Protein AF-A0A1V2ACP4-F1 (afdb_monomer)

pLDDT: mean 77.75, std 17.7, range [43.25, 97.25]

Secondary structure (DSSP, 8-state):
--SSSGGGTTS--TTT-----TT--S---HHHHHHHHHHHHHHHHHHHHHHHTTTTEEEEEETTTEEEEEETTS-EEEESSSSSHHHHHHHHHTS---TT-HHHHHHHS-GGGS----TTSGGG--

Foldseek 3Di:
DDPPVCPQVVDQPPQLDDPDPPPPPDDDDPVNVLVVSLVVVVVVQVVVCLQVVLVQKHWDDDPSQWIWIAHPVGDIDIGRDPVCVQVVVCVVSVHHDDPVPPSSCVSPDPPVPPPDPPPPPPPPPD

Sequence (126 aa):
MCVLCNGSVLQVHWTDRKTKNLSQSTMQKAGETQRSRMRERHIRIRQSNKILSVYGLKLSDWTGSKYILTDKKGRTEIVQDLGVLWTIVEKLLGTPIDPLDPKLMNELLPESTRIGEEDKWEKNEK

Solvent-accessible surface area (backbone atoms only — not comparable to full-atom values): 8207 Å² total; per-residue (Å²): 141,76,84,79,81,50,81,63,73,80,60,71,49,76,89,72,55,77,84,70,72,87,79,77,82,64,93,70,53,74,66,58,55,52,53,52,51,53,53,49,52,51,51,53,38,57,57,52,33,67,59,33,47,79,76,49,32,44,60,43,83,36,94,88,70,33,31,35,37,34,40,83,88,70,54,73,47,82,32,73,48,77,85,57,37,62,64,54,49,27,63,74,69,73,47,85,78,66,95,79,35,65,72,59,48,63,74,70,53,58,80,92,70,60,90,78,74,84,86,68,73,83,79,78,82,124

Nearest PDB structures (foldseek):
  1whz-assembly1_A  TM=4.795E-01  e=7.370E-01  Thermus thermophilus
  3mkq-assembly1_E  TM=4.032E-01  e=1.680E+00  Saccharomyces cerevisiae YJM789
  2we8-assembly2_B-3  TM=2.748E-01  e=1.078E+00  Mycolicibacterium smegmatis MC2 155
  3d9w-assembly1_A  TM=3.362E-01  e=2.790E+00  Nocardia farcinica
  5x0r-assembly1_A  TM=3.493E-01  e=5.970E+00  Homo sapiens

Radius of gyration: 20.52 Å; Cα contacts (8 Å, |Δi|>4): 82; chains: 1; bounding box: 34×66×43 Å

Structure (mmCIF, N/CA/C/O backbone):
data_AF-A0A1V2ACP4-F1
#
_entry.id   AF-A0A1V2ACP4-F1
#
loop_
_atom_site.group_PDB
_atom_site.id
_atom_site.type_symbol
_atom_site.label_atom_id
_atom_site.label_alt_id
_atom_site.label_comp_id
_atom_site.label_asym_id
_atom_site.label_entity_id
_atom_site.label_seq_id
_atom_site.pdbx_PDB_ins_code
_atom_site.Cartn_x
_atom_site.Cartn_y
_atom_site.Cartn_z
_atom_site.occupancy
_atom_site.B_iso_or_equiv
_atom_site.auth_seq_id
_atom_site.auth_comp_id
_atom_site.auth_asym_id
_atom_site.auth_atom_id
_atom_site.pdbx_PDB_model_num
ATOM 1 N N . MET A 1 1 ? 17.733 -19.096 -15.111 1.00 43.25 1 MET A N 1
ATOM 2 C CA . MET A 1 1 ? 17.117 -18.174 -16.093 1.00 43.25 1 MET A CA 1
ATOM 3 C C . MET A 1 1 ? 16.105 -18.978 -16.891 1.00 43.25 1 MET A C 1
ATOM 5 O O . MET A 1 1 ? 16.512 -19.923 -17.547 1.00 43.25 1 MET A O 1
ATOM 9 N N . CYS A 1 2 ? 14.813 -18.661 -16.798 1.00 54.59 2 CYS A N 1
ATOM 10 C CA . CYS A 1 2 ? 13.771 -19.301 -17.606 1.00 54.59 2 CYS A CA 1
ATOM 11 C C . CYS A 1 2 ? 12.894 -18.216 -18.238 1.00 54.59 2 CYS A C 1
ATOM 13 O O . CYS A 1 2 ? 12.406 -17.328 -17.546 1.00 54.59 2 CYS A O 1
ATOM 15 N N . VAL A 1 3 ? 12.714 -18.313 -19.555 1.00 54.31 3 VAL A N 1
ATOM 16 C CA . VAL A 1 3 ? 11.976 -17.375 -20.422 1.00 54.31 3 VAL A CA 1
ATOM 17 C C . VAL A 1 3 ? 10.460 -17.667 -20.444 1.00 54.31 3 VAL A C 1
ATOM 19 O O . VAL A 1 3 ? 9.692 -16.926 -21.045 1.00 54.31 3 VAL A O 1
ATOM 22 N N . LEU A 1 4 ? 9.989 -18.700 -19.733 1.00 46.72 4 LEU A N 1
ATOM 23 C CA . LEU A 1 4 ? 8.607 -19.198 -19.837 1.00 46.72 4 LEU A CA 1
ATOM 24 C C . LEU A 1 4 ? 7.658 -18.819 -18.686 1.00 46.72 4 LEU A C 1
ATOM 26 O O . LEU A 1 4 ? 6.458 -19.023 -18.818 1.00 46.72 4 LEU A O 1
ATOM 30 N N . CYS A 1 5 ? 8.117 -18.153 -17.619 1.00 57.22 5 CYS A N 1
ATOM 31 C CA . CYS A 1 5 ? 7.198 -17.525 -16.645 1.00 57.22 5 CYS A CA 1
ATOM 32 C C . CYS A 1 5 ? 6.628 -16.172 -17.140 1.00 57.22 5 CYS A C 1
ATOM 34 O O . CYS A 1 5 ? 5.996 -15.440 -16.383 1.00 57.22 5 CYS A O 1
ATOM 36 N N . ASN A 1 6 ? 6.866 -15.817 -18.410 1.00 44.03 6 ASN A N 1
ATOM 37 C CA . ASN A 1 6 ? 6.696 -14.477 -18.980 1.00 44.03 6 ASN A CA 1
ATOM 38 C C . ASN A 1 6 ? 5.260 -14.136 -19.441 1.00 44.03 6 ASN A C 1
ATOM 40 O O . ASN A 1 6 ? 5.045 -13.071 -20.015 1.00 44.03 6 ASN A O 1
ATOM 44 N N . GLY A 1 7 ? 4.268 -14.997 -19.183 1.00 50.28 7 GLY A N 1
ATOM 45 C CA . GLY A 1 7 ? 2.876 -14.761 -19.598 1.00 50.28 7 GLY A CA 1
ATOM 46 C C . GLY A 1 7 ? 2.249 -13.492 -19.000 1.00 50.28 7 GLY A C 1
ATOM 47 O O . GLY A 1 7 ? 1.428 -12.850 -19.646 1.00 50.28 7 GLY A O 1
ATOM 48 N N . SER A 1 8 ? 2.685 -13.069 -17.808 1.00 52.25 8 SER A N 1
ATOM 49 C CA . SER A 1 8 ? 2.172 -11.858 -17.141 1.00 52.25 8 SER A CA 1
ATOM 50 C C . SER A 1 8 ? 2.976 -10.586 -17.441 1.00 52.25 8 SER A C 1
ATOM 52 O O . SER A 1 8 ? 2.513 -9.489 -17.153 1.00 52.25 8 SER A O 1
ATOM 54 N N . VAL A 1 9 ? 4.181 -10.690 -18.015 1.00 51.59 9 VAL A N 1
ATOM 55 C CA . VAL A 1 9 ? 5.076 -9.526 -18.204 1.00 51.59 9 VAL A CA 1
ATOM 56 C C . VAL A 1 9 ? 4.637 -8.646 -19.381 1.00 51.59 9 VAL A C 1
ATOM 58 O O . VAL A 1 9 ? 4.951 -7.455 -19.421 1.00 51.59 9 VAL A O 1
ATOM 61 N N . LEU A 1 10 ? 3.886 -9.206 -20.333 1.00 53.28 10 LEU A N 1
ATOM 62 C CA . LEU A 1 10 ? 3.426 -8.486 -21.525 1.00 53.28 10 LEU A CA 1
ATOM 63 C C . LEU A 1 10 ? 2.132 -7.685 -21.302 1.00 53.28 10 LEU A C 1
ATOM 65 O O . LEU A 1 10 ? 1.819 -6.804 -22.099 1.00 53.28 10 LEU A O 1
ATOM 69 N N . GLN A 1 11 ? 1.406 -7.934 -20.210 1.00 61.94 11 GLN A N 1
ATOM 70 C CA . GLN A 1 11 ? 0.182 -7.216 -19.851 1.00 61.94 11 GLN A CA 1
ATOM 71 C C . GLN A 1 11 ? 0.474 -6.292 -18.662 1.00 61.94 11 GLN A C 1
ATOM 73 O O . GLN A 1 11 ? 0.284 -6.647 -17.503 1.00 61.94 11 GLN A O 1
ATOM 78 N N . VAL A 1 12 ? 0.985 -5.091 -18.947 1.00 69.38 12 VAL A N 1
ATOM 79 C CA . VAL A 1 12 ? 1.186 -4.067 -17.910 1.00 69.38 12 VAL A CA 1
ATOM 80 C C . VAL A 1 12 ? -0.184 -3.584 -17.435 1.00 69.38 12 VAL A C 1
ATOM 82 O O . VAL A 1 12 ? -0.885 -2.900 -18.186 1.00 69.38 12 VAL A O 1
ATOM 85 N N . HIS A 1 13 ? -0.543 -3.925 -16.195 1.00 79.00 13 HIS A N 1
ATOM 86 C CA . HIS A 1 13 ? -1.780 -3.476 -15.558 1.00 79.00 13 HIS A CA 1
ATOM 87 C C . HIS A 1 13 ? -1.848 -1.941 -15.521 1.00 79.00 13 HIS A C 1
ATOM 89 O O . HIS A 1 13 ? -0.818 -1.267 -15.418 1.00 79.00 13 HIS A O 1
ATOM 95 N N . TRP A 1 14 ? -3.049 -1.363 -15.591 1.00 80.56 14 TRP A N 1
ATOM 96 C CA . TRP A 1 14 ? -3.223 0.093 -15.668 1.00 80.56 14 TRP A CA 1
ATOM 97 C C . TRP A 1 14 ? -2.587 0.829 -14.477 1.00 80.56 14 TRP A C 1
ATOM 99 O O . TRP A 1 14 ? -2.021 1.901 -14.662 1.00 80.56 14 TRP A O 1
ATOM 109 N N . THR A 1 15 ? -2.562 0.215 -13.288 1.00 81.81 15 THR A N 1
ATOM 110 C CA . THR A 1 15 ? -1.904 0.778 -12.093 1.00 81.81 15 THR A CA 1
ATOM 111 C C . THR A 1 15 ? -0.371 0.751 -12.157 1.00 81.81 15 THR A C 1
ATOM 113 O O . THR A 1 15 ? 0.291 1.474 -11.412 1.00 81.81 15 THR A O 1
ATOM 116 N N . ASP A 1 16 ? 0.215 -0.067 -13.039 1.00 78.00 16 ASP A N 1
ATOM 117 C CA . ASP A 1 16 ? 1.665 -0.127 -13.282 1.00 78.00 16 ASP A CA 1
ATOM 118 C C . ASP A 1 16 ? 2.080 0.742 -14.492 1.00 78.00 16 ASP A C 1
ATOM 120 O O . ASP A 1 16 ? 3.247 1.109 -14.654 1.00 78.00 16 ASP A O 1
ATOM 124 N N . ARG A 1 17 ? 1.124 1.155 -15.333 1.00 74.12 17 ARG A N 1
ATOM 125 C CA . ARG A 1 17 ? 1.404 1.958 -16.525 1.00 74.12 17 ARG A CA 1
ATOM 126 C C . ARG A 1 17 ? 1.885 3.362 -16.140 1.00 74.12 17 ARG A C 1
ATOM 128 O O . ARG A 1 17 ? 1.201 4.105 -15.446 1.00 74.12 17 ARG A O 1
ATOM 135 N N . LYS A 1 18 ? 3.059 3.760 -16.644 1.00 70.38 18 LYS A N 1
ATOM 136 C CA . LYS A 1 18 ? 3.475 5.169 -16.623 1.00 70.38 18 LYS A CA 1
ATOM 137 C C . LYS A 1 18 ? 2.718 5.955 -17.688 1.00 70.38 18 LYS A C 1
ATOM 139 O O . LYS A 1 18 ? 2.723 5.559 -18.855 1.00 70.38 18 LYS A O 1
ATOM 144 N N . THR A 1 19 ? 2.209 7.128 -17.329 1.00 59.75 19 THR A N 1
ATOM 145 C CA . THR A 1 19 ? 1.961 8.204 -18.290 1.00 59.75 19 THR A CA 1
ATOM 146 C C . THR A 1 19 ? 3.318 8.817 -18.643 1.00 59.75 19 THR A C 1
ATOM 148 O O . THR A 1 19 ? 3.895 9.601 -17.894 1.00 59.75 19 THR A O 1
ATOM 151 N N . LYS A 1 20 ? 3.927 8.397 -19.755 1.00 59.75 20 LYS A N 1
ATOM 152 C CA . LYS A 1 20 ? 5.074 9.148 -20.276 1.00 59.75 20 LYS A CA 1
ATOM 153 C C . LYS A 1 20 ? 4.531 10.443 -20.873 1.00 59.75 20 LYS A C 1
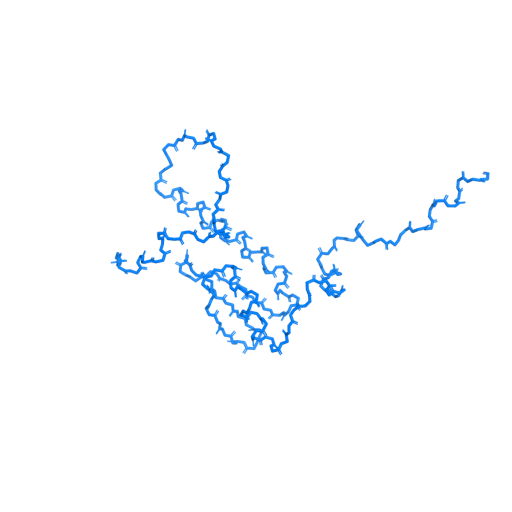ATOM 155 O O . LYS A 1 20 ? 3.721 10.381 -21.793 1.00 59.75 20 LYS A O 1
ATOM 160 N N . ASN A 1 21 ? 5.018 11.592 -20.411 1.00 49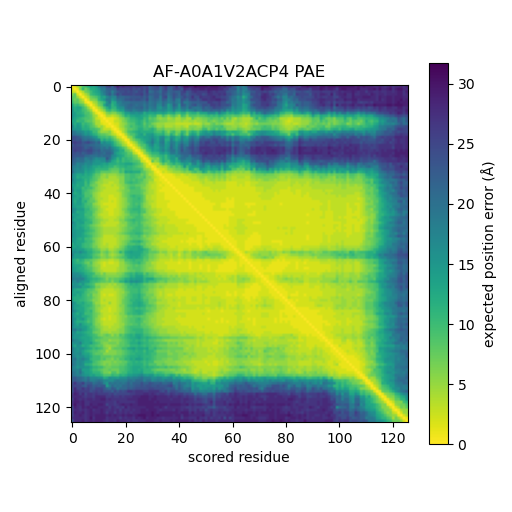.16 21 ASN A N 1
ATOM 161 C CA . ASN A 1 21 ? 5.030 12.780 -21.260 1.00 49.16 21 ASN A CA 1
ATOM 162 C C . ASN A 1 21 ? 5.758 12.384 -22.557 1.00 49.16 21 ASN A C 1
ATOM 164 O O . ASN A 1 21 ? 6.878 11.870 -22.502 1.00 49.16 21 ASN A O 1
ATOM 168 N N . LEU A 1 22 ? 5.088 12.536 -23.702 1.00 52.25 22 LEU A N 1
ATOM 169 C CA . LEU A 1 22 ? 5.486 12.009 -25.018 1.00 52.25 22 LEU A CA 1
ATOM 170 C C . LEU A 1 22 ? 6.859 12.497 -25.532 1.00 52.25 22 LEU A C 1
ATOM 172 O O . LEU A 1 22 ? 7.298 12.061 -26.591 1.00 52.25 22 LEU A O 1
ATOM 176 N N . SER A 1 23 ? 7.554 13.381 -24.814 1.00 50.81 23 SER A N 1
ATOM 177 C CA . SER A 1 23 ? 8.777 14.035 -25.285 1.00 50.81 23 SER A CA 1
ATOM 178 C C . SER A 1 23 ? 10.063 13.227 -25.101 1.00 50.81 23 SER A C 1
ATOM 180 O O . SER A 1 23 ? 11.079 13.583 -25.692 1.00 50.81 23 SER A O 1
ATOM 182 N N . GLN A 1 24 ? 10.071 12.127 -24.337 1.00 52.97 24 GLN A N 1
ATOM 183 C CA . GLN A 1 24 ? 11.308 11.371 -24.099 1.00 52.97 24 GLN A CA 1
ATOM 184 C C . GLN A 1 24 ? 11.489 10.219 -25.100 1.00 52.97 24 GLN A C 1
ATOM 186 O O . GLN A 1 24 ? 11.481 9.034 -24.754 1.00 52.97 24 GLN A O 1
ATOM 191 N N . SER A 1 25 ? 11.653 10.613 -26.364 1.00 54.78 25 SER A N 1
ATOM 192 C CA . SER A 1 25 ? 12.293 9.823 -27.414 1.00 54.78 25 SER A CA 1
ATOM 193 C C . SER A 1 25 ? 13.800 9.829 -27.175 1.00 54.78 25 SER A C 1
ATOM 195 O O . SER A 1 25 ? 14.509 10.754 -27.566 1.00 54.78 25 SER A O 1
ATOM 197 N N . THR A 1 26 ? 14.317 8.808 -26.503 1.00 48.50 26 THR A N 1
ATOM 198 C CA . THR A 1 26 ? 15.731 8.440 -26.625 1.00 48.50 26 THR A CA 1
ATOM 199 C C . THR A 1 26 ? 15.896 7.004 -26.168 1.00 48.50 26 THR A C 1
ATOM 201 O O . THR A 1 26 ? 15.273 6.582 -25.197 1.00 48.50 26 THR A O 1
ATOM 204 N N . MET A 1 27 ? 16.696 6.253 -26.920 1.00 52.75 27 MET A N 1
ATOM 205 C CA . MET A 1 27 ? 17.036 4.843 -26.739 1.00 52.75 27 MET A CA 1
ATOM 206 C C . MET A 1 27 ? 17.327 4.506 -25.265 1.00 52.75 27 MET A C 1
ATOM 208 O O . MET A 1 27 ? 18.461 4.611 -24.805 1.00 52.75 27 MET A O 1
ATOM 212 N N . GLN A 1 28 ? 16.307 4.104 -24.502 1.00 55.31 28 GLN A N 1
ATOM 213 C CA . GLN A 1 28 ? 16.506 3.668 -23.123 1.00 55.31 28 GLN A CA 1
ATOM 214 C C . GLN A 1 28 ? 17.173 2.295 -23.168 1.00 55.31 28 GLN A C 1
ATOM 216 O O . GLN A 1 28 ? 16.587 1.336 -23.677 1.00 55.31 28 GLN A O 1
ATOM 221 N N . LYS A 1 29 ? 18.393 2.180 -22.629 1.00 56.09 29 LYS A N 1
ATOM 222 C CA . LYS A 1 29 ? 19.054 0.878 -22.457 1.00 56.09 29 LYS A CA 1
ATOM 223 C C . LYS A 1 29 ? 18.100 -0.050 -21.699 1.00 56.09 29 LYS A C 1
ATOM 225 O O . LYS A 1 29 ? 17.482 0.366 -20.715 1.00 56.09 29 LYS A O 1
ATOM 230 N N . ALA A 1 30 ? 17.985 -1.309 -22.124 1.00 59.84 30 ALA A N 1
ATOM 231 C CA . ALA A 1 30 ? 17.043 -2.268 -21.533 1.00 59.84 30 ALA A CA 1
ATOM 232 C C . ALA A 1 30 ? 17.136 -2.325 -19.988 1.00 59.84 30 ALA A C 1
ATOM 234 O O . ALA A 1 30 ? 16.115 -2.360 -19.298 1.00 59.84 30 ALA A O 1
ATOM 235 N N . GLY A 1 31 ? 18.352 -2.207 -19.434 1.00 61.69 31 GLY A N 1
ATOM 236 C CA . GLY A 1 31 ? 18.596 -2.171 -17.986 1.00 61.69 31 GLY A CA 1
ATOM 237 C C . GLY A 1 31 ? 18.093 -0.914 -17.257 1.00 61.69 31 GLY A C 1
ATOM 238 O O . GLY A 1 31 ? 17.606 -1.017 -16.130 1.00 61.69 31 GLY A O 1
ATOM 239 N N . GLU A 1 32 ? 18.139 0.269 -17.877 1.00 68.06 32 GLU A N 1
ATOM 240 C CA . GLU A 1 32 ? 17.611 1.507 -17.275 1.00 68.06 32 GLU A CA 1
ATOM 241 C C . GLU A 1 32 ? 16.087 1.471 -17.174 1.00 68.06 32 GLU A C 1
ATOM 243 O O . GLU A 1 32 ? 15.509 1.888 -16.166 1.00 68.06 32 GLU A O 1
ATOM 248 N N . THR A 1 33 ? 15.439 0.889 -18.184 1.00 72.06 33 THR A N 1
ATOM 249 C CA . THR A 1 33 ? 13.990 0.677 -18.187 1.00 72.06 33 THR A CA 1
ATOM 250 C C . THR A 1 33 ? 13.576 -0.252 -17.043 1.00 72.06 33 THR A C 1
ATOM 252 O O . THR A 1 33 ? 12.626 0.055 -16.321 1.00 72.06 33 THR A O 1
ATOM 255 N N . GLN A 1 34 ? 14.320 -1.339 -16.808 1.00 75.19 34 GLN A N 1
ATOM 256 C CA . GLN A 1 34 ? 14.068 -2.258 -15.692 1.00 75.19 34 GLN A CA 1
ATOM 257 C C . GLN A 1 34 ? 14.265 -1.582 -14.326 1.00 75.19 34 GLN A C 1
ATOM 259 O O . GLN A 1 34 ? 13.396 -1.679 -13.458 1.00 75.19 34 GLN A O 1
ATOM 264 N N . ARG A 1 35 ? 15.375 -0.855 -14.129 1.00 80.00 35 ARG A N 1
ATOM 265 C CA . ARG A 1 35 ? 15.650 -0.141 -12.869 1.00 80.00 35 ARG A CA 1
ATOM 266 C C . ARG A 1 35 ? 14.584 0.921 -12.579 1.00 80.00 35 ARG A C 1
ATOM 268 O O . ARG A 1 35 ? 14.135 1.038 -11.441 1.00 80.00 35 ARG A O 1
ATOM 275 N N . SER A 1 36 ? 14.162 1.674 -13.597 1.00 82.06 36 SER A N 1
ATOM 276 C CA . SER A 1 36 ? 13.113 2.690 -13.462 1.00 82.06 36 SER A CA 1
ATOM 277 C C . SER A 1 36 ? 11.774 2.071 -13.047 1.00 82.06 36 SER A C 1
ATOM 279 O O . SER A 1 36 ? 11.143 2.570 -12.118 1.00 82.06 36 SER A O 1
ATOM 281 N N . ARG A 1 37 ? 11.384 0.945 -13.662 1.00 81.06 37 ARG A N 1
ATOM 282 C CA . ARG A 1 37 ? 10.168 0.199 -13.289 1.00 81.06 37 ARG A CA 1
ATOM 283 C C . ARG A 1 37 ? 10.214 -0.298 -11.843 1.00 81.06 37 ARG A C 1
ATOM 285 O O . ARG A 1 37 ? 9.250 -0.115 -11.107 1.00 81.06 37 ARG A O 1
ATOM 292 N N . MET A 1 38 ? 11.337 -0.876 -11.411 1.00 84.81 38 MET A N 1
ATOM 293 C CA . MET A 1 38 ? 11.479 -1.360 -10.033 1.00 84.81 38 MET A CA 1
ATOM 294 C C . MET A 1 38 ? 11.387 -0.216 -9.014 1.00 84.81 38 MET A C 1
ATOM 296 O O . MET A 1 38 ? 10.701 -0.331 -7.999 1.00 84.81 38 MET A O 1
ATOM 300 N N . ARG A 1 39 ? 12.023 0.928 -9.305 1.00 88.38 39 ARG A N 1
ATOM 301 C CA . ARG A 1 39 ? 11.945 2.119 -8.448 1.00 88.38 39 ARG A CA 1
ATOM 302 C C . ARG A 1 39 ? 10.504 2.589 -8.264 1.00 88.38 39 ARG A C 1
ATOM 304 O O . ARG A 1 39 ? 10.099 2.879 -7.144 1.00 88.38 39 ARG A O 1
ATOM 311 N N . GLU A 1 40 ? 9.730 2.659 -9.339 1.00 88.12 40 GLU A N 1
ATOM 312 C CA . GLU A 1 40 ? 8.324 3.060 -9.256 1.00 88.12 40 GLU A CA 1
ATOM 313 C C . GLU A 1 40 ? 7.469 2.061 -8.507 1.00 88.12 40 GLU A C 1
ATOM 315 O O . GLU A 1 40 ? 6.660 2.459 -7.671 1.00 88.12 40 GLU A O 1
ATOM 320 N N . ARG A 1 41 ? 7.687 0.767 -8.746 1.00 89.62 41 ARG A N 1
ATOM 321 C CA . ARG A 1 41 ? 7.025 -0.284 -7.983 1.00 89.62 41 ARG A CA 1
ATOM 322 C C . ARG A 1 41 ? 7.265 -0.094 -6.482 1.00 89.62 41 ARG A C 1
ATOM 324 O O . ARG A 1 41 ? 6.308 -0.109 -5.715 1.00 89.62 41 ARG A O 1
ATOM 331 N N . HIS A 1 42 ? 8.502 0.178 -6.066 1.00 91.75 42 HIS A N 1
ATOM 332 C CA . HIS A 1 42 ? 8.820 0.466 -4.663 1.00 91.75 42 HIS A CA 1
ATOM 333 C C . HIS A 1 42 ? 8.161 1.750 -4.139 1.00 91.75 42 HIS A C 1
ATOM 335 O O . HIS A 1 42 ? 7.721 1.779 -2.990 1.00 91.75 42 HIS A O 1
ATOM 341 N N . ILE A 1 43 ? 8.057 2.803 -4.957 1.00 92.62 43 ILE A N 1
ATOM 342 C CA . ILE A 1 43 ? 7.342 4.034 -4.583 1.00 92.62 43 ILE A CA 1
ATOM 343 C C . ILE A 1 43 ? 5.862 3.732 -4.323 1.00 92.62 43 ILE A C 1
ATOM 345 O O . ILE A 1 43 ? 5.339 4.131 -3.283 1.00 92.62 43 ILE A O 1
ATOM 349 N N . ARG A 1 44 ? 5.210 2.972 -5.209 1.00 92.12 44 ARG A N 1
ATOM 350 C CA . ARG A 1 44 ? 3.805 2.570 -5.046 1.00 92.12 44 ARG A CA 1
ATOM 351 C C .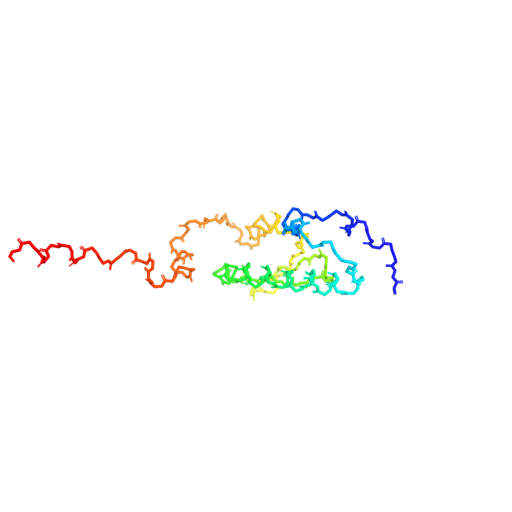 ARG A 1 44 ? 3.601 1.695 -3.812 1.00 92.12 44 ARG A C 1
ATOM 353 O O . ARG A 1 44 ? 2.653 1.922 -3.064 1.00 92.12 44 ARG A O 1
ATOM 360 N N . ILE A 1 45 ? 4.510 0.750 -3.551 1.00 95.38 45 ILE A N 1
ATOM 361 C CA . ILE A 1 45 ? 4.499 -0.055 -2.317 1.00 95.38 45 ILE A CA 1
ATOM 362 C C . ILE A 1 45 ? 4.584 0.859 -1.094 1.00 95.38 45 ILE A C 1
ATOM 364 O O . ILE A 1 45 ? 3.785 0.732 -0.172 1.00 95.38 45 ILE A O 1
ATOM 368 N N . ARG A 1 46 ? 5.519 1.817 -1.090 1.00 95.31 46 ARG A N 1
ATOM 369 C CA . ARG A 1 46 ? 5.686 2.755 0.025 1.00 95.31 46 ARG A CA 1
ATOM 370 C C . ARG A 1 46 ? 4.436 3.603 0.252 1.00 95.31 46 ARG A C 1
ATOM 372 O O . ARG A 1 46 ? 4.072 3.814 1.401 1.00 95.31 46 ARG A O 1
ATOM 379 N N . GLN A 1 47 ? 3.800 4.089 -0.811 1.00 93.06 47 GLN A N 1
ATOM 380 C CA . GLN A 1 47 ? 2.557 4.861 -0.723 1.00 93.06 47 GLN A CA 1
ATOM 381 C C . GLN A 1 47 ? 1.406 4.009 -0.186 1.00 93.06 47 GLN A C 1
ATOM 383 O O . GLN A 1 47 ? 0.759 4.411 0.774 1.00 93.06 47 GLN A O 1
ATOM 388 N N . SER A 1 48 ? 1.217 2.809 -0.736 1.00 94.50 48 SER A N 1
ATOM 389 C CA . SER A 1 48 ? 0.176 1.872 -0.294 1.00 94.50 48 SER A CA 1
ATOM 390 C C . SER A 1 48 ? 0.355 1.501 1.180 1.00 94.50 48 SER A C 1
ATOM 392 O O . SER A 1 48 ? -0.602 1.491 1.947 1.00 94.50 48 SER A O 1
ATOM 394 N N . ASN A 1 49 ? 1.600 1.291 1.615 1.00 95.88 49 ASN A N 1
ATOM 395 C CA . ASN A 1 49 ? 1.915 0.949 2.999 1.00 95.88 49 ASN A CA 1
ATOM 396 C C . ASN A 1 49 ? 1.613 2.053 4.014 1.00 95.88 49 ASN A C 1
ATOM 398 O O . ASN A 1 49 ? 1.451 1.715 5.179 1.00 95.88 49 ASN A O 1
ATOM 402 N N . LYS A 1 50 ? 1.501 3.327 3.609 1.00 92.75 50 LYS A N 1
ATOM 403 C CA . LYS A 1 50 ? 1.033 4.389 4.520 1.00 92.75 50 LYS A CA 1
ATOM 404 C C . LYS A 1 50 ? -0.413 4.163 4.960 1.00 92.75 50 LYS A C 1
ATOM 406 O O . LYS A 1 50 ? -0.769 4.478 6.084 1.00 92.75 50 LYS A O 1
ATOM 411 N N . ILE A 1 51 ? -1.231 3.621 4.060 1.00 93.31 51 ILE A N 1
ATOM 412 C CA . ILE A 1 51 ? -2.640 3.321 4.317 1.00 93.31 51 ILE A CA 1
ATOM 413 C C . ILE A 1 51 ? -2.744 1.960 5.011 1.00 93.31 51 ILE A C 1
ATOM 415 O O . ILE A 1 51 ? -3.350 1.835 6.070 1.00 93.31 51 ILE A O 1
ATOM 419 N N . LEU A 1 52 ? -2.082 0.936 4.461 1.00 94.12 52 LEU A N 1
ATOM 420 C CA . LEU A 1 52 ? -2.141 -0.431 4.989 1.00 94.12 52 LEU A CA 1
ATOM 421 C C . LEU A 1 52 ? -1.618 -0.549 6.427 1.00 94.12 52 LEU A C 1
ATOM 423 O O . LEU A 1 52 ? -2.104 -1.397 7.176 1.00 94.12 52 LEU A O 1
ATOM 427 N N . SER A 1 53 ? -0.684 0.313 6.848 1.00 93.00 53 SER A N 1
ATOM 428 C CA . SER A 1 53 ? -0.182 0.315 8.224 1.00 93.00 53 SER A CA 1
ATOM 429 C C . SER A 1 53 ? -1.267 0.604 9.260 1.00 93.00 53 SER A C 1
ATOM 431 O O . SER A 1 53 ? -1.203 0.031 10.350 1.00 93.00 53 SER A O 1
ATOM 433 N N . VAL A 1 54 ? -2.280 1.412 8.917 1.00 91.81 54 VAL A N 1
ATOM 434 C CA . VAL A 1 54 ? -3.433 1.711 9.790 1.00 91.81 54 VAL A CA 1
ATOM 435 C C . VAL A 1 54 ? -4.224 0.435 10.091 1.00 91.81 54 VAL A C 1
ATOM 437 O O . VAL A 1 54 ? -4.646 0.206 11.223 1.00 91.81 54 VAL A O 1
ATOM 440 N N . TYR A 1 55 ? -4.313 -0.459 9.105 1.00 92.12 55 TYR A N 1
ATOM 441 C CA . TYR A 1 55 ? -4.958 -1.769 9.218 1.00 92.12 55 TYR A CA 1
ATOM 442 C C . TYR A 1 55 ? -4.018 -2.876 9.721 1.00 92.12 55 TYR A C 1
ATOM 444 O O . TYR A 1 55 ? -4.416 -4.032 9.833 1.00 92.12 55 TYR A O 1
ATOM 452 N N . GLY A 1 56 ? -2.758 -2.555 10.032 1.00 93.19 56 GLY A N 1
ATOM 453 C CA . GLY A 1 56 ? -1.763 -3.540 10.460 1.00 93.19 56 GLY A CA 1
ATOM 454 C C . GLY A 1 56 ? -1.308 -4.496 9.356 1.00 93.19 56 GLY A C 1
ATOM 455 O O . GLY A 1 56 ? -0.816 -5.581 9.655 1.00 93.19 56 GLY A O 1
ATOM 456 N N . LEU A 1 57 ? -1.442 -4.091 8.097 1.00 96.06 57 LEU A N 1
ATOM 457 C CA . LEU A 1 57 ? -1.039 -4.865 6.933 1.00 96.06 57 LEU A CA 1
ATOM 458 C C . LEU A 1 57 ? 0.215 -4.267 6.295 1.00 96.06 57 LEU A C 1
ATOM 460 O O . LEU A 1 57 ? 0.500 -3.073 6.414 1.00 96.06 57 LEU A O 1
ATOM 464 N N . LYS A 1 58 ? 0.974 -5.105 5.593 1.00 96.69 58 LYS A N 1
ATOM 465 C CA . LYS A 1 58 ? 2.195 -4.699 4.897 1.00 96.69 58 LYS A CA 1
ATOM 466 C C . LYS A 1 58 ? 2.264 -5.327 3.517 1.00 96.69 58 LYS A C 1
ATOM 468 O O . LYS A 1 58 ? 2.224 -6.543 3.382 1.00 96.69 58 LYS A O 1
ATOM 473 N N . LEU A 1 59 ? 2.431 -4.489 2.505 1.00 97.25 59 LEU A N 1
ATOM 474 C CA . LEU A 1 59 ? 2.700 -4.882 1.131 1.00 97.25 59 LEU A CA 1
ATOM 475 C C . LEU A 1 59 ? 4.212 -4.908 0.873 1.00 97.25 59 LEU A C 1
ATOM 477 O O . LEU A 1 59 ? 4.941 -3.988 1.261 1.00 97.25 59 LEU A O 1
ATOM 481 N N . SER A 1 60 ? 4.686 -5.930 0.172 1.00 95.44 60 SER A N 1
ATOM 482 C CA . SER A 1 60 ? 6.066 -6.036 -0.315 1.00 95.44 60 SER A CA 1
ATOM 483 C C . SER A 1 60 ? 6.122 -6.564 -1.745 1.00 95.44 60 SER A C 1
ATOM 485 O O . SER A 1 60 ? 5.148 -7.117 -2.254 1.00 95.44 60 SER A O 1
ATOM 487 N N . ASP A 1 61 ? 7.259 -6.355 -2.407 1.00 92.94 61 ASP A N 1
ATOM 488 C CA . ASP A 1 61 ? 7.491 -6.879 -3.752 1.00 92.94 61 ASP A CA 1
ATOM 489 C C . ASP A 1 61 ? 7.615 -8.408 -3.736 1.00 92.94 61 ASP A C 1
ATOM 491 O O . ASP A 1 61 ? 8.244 -8.979 -2.843 1.00 92.94 61 ASP A O 1
ATOM 495 N N . TRP A 1 62 ? 7.043 -9.054 -4.753 1.00 91.00 62 TRP A N 1
ATOM 496 C CA . TRP A 1 62 ? 7.217 -10.473 -5.018 1.00 91.00 62 TRP A CA 1
ATOM 497 C C . TRP A 1 62 ? 7.750 -10.676 -6.436 1.00 91.00 62 TRP A C 1
ATOM 499 O O . TRP A 1 62 ? 7.016 -10.614 -7.431 1.00 91.00 62 TRP A O 1
ATOM 509 N N . THR A 1 63 ? 9.046 -10.980 -6.537 1.00 84.19 63 THR A N 1
ATOM 510 C CA . THR A 1 63 ? 9.741 -11.311 -7.797 1.00 84.19 63 THR A CA 1
ATOM 511 C C . THR A 1 63 ? 9.629 -10.232 -8.888 1.00 84.19 63 THR A C 1
ATOM 513 O O . THR A 1 63 ? 9.714 -10.540 -10.076 1.00 84.19 63 THR A O 1
ATOM 516 N N . GLY A 1 64 ? 9.409 -8.966 -8.516 1.00 81.44 64 GLY A N 1
ATOM 517 C CA . GLY A 1 64 ? 9.311 -7.836 -9.443 1.00 81.44 64 GLY A CA 1
ATOM 518 C C . GLY A 1 64 ? 8.081 -7.820 -10.357 1.00 81.44 64 GLY A C 1
ATOM 519 O O . GLY A 1 64 ? 8.016 -6.977 -11.253 1.00 81.44 64 GLY A O 1
ATOM 520 N N . SER A 1 65 ? 7.124 -8.731 -10.165 1.00 81.44 65 SER A N 1
ATOM 521 C CA . SER A 1 65 ? 5.937 -8.870 -11.025 1.00 81.44 65 SER A CA 1
ATOM 522 C C . SER A 1 65 ? 4.626 -8.856 -10.249 1.00 81.44 65 SER A C 1
ATOM 524 O O . SER A 1 65 ? 3.650 -8.287 -10.728 1.00 81.44 65 SER A O 1
ATOM 526 N N . LYS A 1 66 ? 4.619 -9.413 -9.037 1.00 89.56 66 LYS A N 1
ATOM 527 C CA . LYS A 1 66 ? 3.466 -9.462 -8.136 1.00 89.56 66 LYS A CA 1
ATOM 528 C C . LYS A 1 66 ? 3.807 -8.751 -6.833 1.00 89.56 66 LYS A C 1
ATOM 530 O O . LYS A 1 66 ? 4.945 -8.336 -6.612 1.00 89.56 66 LYS A O 1
ATOM 535 N N . TYR A 1 67 ? 2.825 -8.649 -5.956 1.00 93.50 67 TYR A N 1
ATOM 536 C CA . TYR A 1 67 ? 3.017 -8.203 -4.589 1.00 93.50 67 TYR A CA 1
ATOM 537 C C . TYR A 1 67 ? 2.659 -9.329 -3.624 1.00 93.50 67 TYR A C 1
ATOM 539 O O . TYR A 1 67 ? 1.932 -10.263 -3.963 1.00 93.50 67 TYR A O 1
ATOM 547 N N . ILE A 1 68 ? 3.171 -9.235 -2.406 1.00 96.12 68 ILE A N 1
ATOM 548 C CA . ILE A 1 68 ? 2.756 -10.079 -1.292 1.00 96.12 68 ILE A CA 1
ATOM 549 C C . ILE A 1 68 ? 2.261 -9.176 -0.168 1.00 96.12 68 ILE A C 1
ATOM 551 O O . ILE A 1 68 ? 2.925 -8.196 0.182 1.00 96.12 68 ILE A O 1
ATOM 555 N N . LEU A 1 69 ? 1.070 -9.477 0.337 1.00 97.25 69 LEU A N 1
ATOM 556 C CA . LEU A 1 69 ? 0.432 -8.782 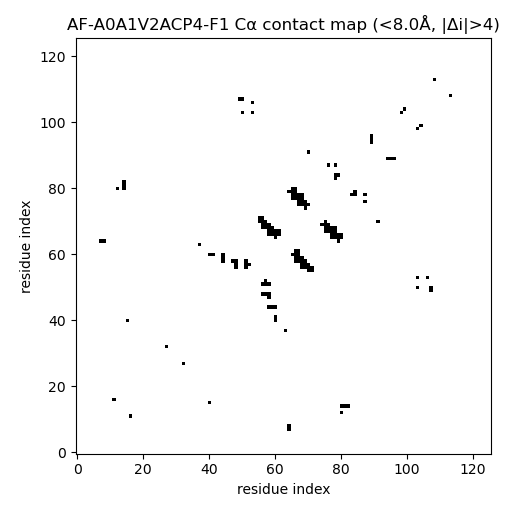1.444 1.00 97.25 69 LEU A CA 1
ATOM 557 C C . LEU A 1 69 ? 0.548 -9.650 2.693 1.00 97.25 69 LEU A C 1
ATOM 559 O O . LEU A 1 69 ? 0.197 -10.826 2.654 1.00 97.25 69 LEU A O 1
ATOM 563 N N . THR A 1 70 ? 1.018 -9.063 3.788 1.00 96.94 70 THR A N 1
ATOM 564 C CA . THR A 1 70 ? 1.260 -9.756 5.054 1.00 96.94 70 THR A CA 1
ATOM 565 C C . THR A 1 70 ? 0.533 -9.063 6.199 1.00 96.94 70 THR A C 1
ATOM 567 O O . THR A 1 70 ? 0.586 -7.839 6.326 1.00 96.94 70 THR A O 1
ATOM 570 N N . ASP A 1 71 ? -0.106 -9.853 7.056 1.00 95.50 71 ASP A N 1
ATOM 571 C CA . ASP A 1 71 ? -0.721 -9.428 8.317 1.00 95.50 71 ASP A CA 1
ATOM 572 C C . ASP A 1 71 ? 0.287 -9.503 9.479 1.00 95.50 71 ASP A C 1
ATOM 574 O O . ASP A 1 71 ? 1.218 -10.310 9.462 1.00 95.50 71 ASP A O 1
ATOM 578 N N . LYS A 1 72 ? 0.078 -8.714 10.538 1.00 91.69 72 LYS A N 1
ATOM 579 C CA . LYS A 1 72 ? 0.799 -8.809 11.821 1.00 91.69 72 LYS A CA 1
ATOM 580 C C . LYS A 1 72 ? 0.773 -10.219 12.416 1.00 91.69 72 LYS A C 1
ATOM 582 O O . LYS A 1 72 ? 1.697 -10.596 13.127 1.00 91.69 72 LYS A O 1
ATOM 587 N N . LYS A 1 73 ? -0.261 -11.007 12.102 1.00 90.88 73 LYS A N 1
ATOM 588 C CA . LYS A 1 73 ? -0.395 -12.418 12.507 1.00 90.88 73 LYS A CA 1
ATOM 589 C C . LYS A 1 73 ? 0.435 -13.397 11.660 1.00 90.88 73 LYS A C 1
ATOM 591 O O . LYS A 1 73 ? 0.360 -14.597 11.887 1.00 90.88 73 LYS A O 1
ATOM 596 N N . GLY A 1 74 ? 1.176 -12.916 10.659 1.00 91.12 74 GLY A N 1
ATOM 597 C CA . GLY A 1 74 ? 2.005 -13.740 9.773 1.00 91.12 74 GLY A CA 1
ATOM 598 C C . GLY A 1 74 ? 1.261 -14.386 8.600 1.00 91.12 74 GLY A C 1
ATOM 599 O O . GLY A 1 74 ? 1.879 -15.101 7.817 1.00 91.12 74 GLY A O 1
ATOM 600 N N . ARG A 1 75 ? -0.045 -14.128 8.439 1.00 93.75 75 ARG A N 1
ATOM 601 C CA . ARG A 1 75 ? -0.808 -14.570 7.259 1.00 93.75 75 ARG A CA 1
ATOM 602 C C . ARG A 1 75 ? -0.338 -13.800 6.030 1.00 93.75 75 ARG A C 1
ATOM 604 O O . ARG A 1 75 ? -0.190 -12.580 6.108 1.00 93.75 75 ARG A O 1
ATOM 611 N N . THR A 1 76 ? -0.134 -14.499 4.919 1.00 95.25 76 THR A N 1
ATOM 612 C CA . THR A 1 76 ? 0.327 -13.910 3.660 1.00 95.25 76 THR A CA 1
ATOM 613 C C . THR A 1 76 ? -0.595 -14.275 2.505 1.00 95.25 76 THR A C 1
ATOM 615 O O . THR A 1 76 ? -1.087 -15.397 2.425 1.00 95.25 76 THR A O 1
ATOM 618 N N . GLU A 1 77 ? -0.824 -13.323 1.606 1.00 95.50 77 GLU A N 1
ATOM 619 C CA . GLU A 1 77 ? -1.610 -13.506 0.383 1.00 95.50 77 GLU A CA 1
ATOM 620 C C . GLU A 1 77 ? -0.876 -12.869 -0.802 1.00 95.50 77 GLU A C 1
ATOM 622 O O . GLU A 1 77 ? -0.286 -11.788 -0.690 1.00 95.50 77 GLU A O 1
ATOM 627 N N . ILE A 1 78 ? -0.899 -13.542 -1.954 1.00 94.44 78 ILE A N 1
ATOM 628 C CA . ILE A 1 78 ? -0.292 -13.025 -3.186 1.00 94.44 78 ILE A CA 1
ATOM 629 C C . ILE A 1 78 ? -1.286 -12.084 -3.863 1.00 94.44 78 ILE A C 1
ATOM 631 O O . ILE A 1 78 ? -2.405 -12.465 -4.193 1.00 94.44 78 ILE A O 1
ATOM 635 N N . VAL A 1 79 ? -0.836 -10.866 -4.142 1.00 93.81 79 VAL A N 1
ATOM 636 C CA . VAL A 1 79 ? -1.605 -9.823 -4.818 1.00 93.81 79 VAL A CA 1
ATOM 637 C C . VAL A 1 79 ? -1.058 -9.675 -6.238 1.00 93.81 79 VAL A C 1
ATOM 639 O O . VAL A 1 79 ? 0.129 -9.406 -6.428 1.00 93.81 79 VAL A O 1
ATOM 642 N N . GLN A 1 80 ? -1.902 -9.881 -7.251 1.00 89.88 80 GLN A N 1
ATOM 643 C CA . GLN A 1 80 ? -1.461 -9.843 -8.653 1.00 89.88 80 GLN A CA 1
ATOM 644 C C . GLN A 1 80 ? -1.068 -8.426 -9.088 1.00 89.88 80 GLN A C 1
ATOM 646 O O . GLN A 1 80 ? -0.002 -8.225 -9.666 1.00 89.88 80 GLN A O 1
ATOM 651 N N . ASP A 1 81 ? -1.892 -7.448 -8.734 1.00 89.50 81 ASP A N 1
ATOM 652 C CA . ASP A 1 81 ? -1.727 -6.036 -9.050 1.00 89.50 81 ASP A CA 1
ATOM 653 C C . ASP A 1 81 ? -2.462 -5.175 -8.008 1.00 89.50 81 ASP A C 1
ATOM 655 O O . ASP A 1 81 ? -3.169 -5.677 -7.135 1.00 89.50 81 ASP A O 1
ATOM 659 N N . LEU A 1 82 ? -2.285 -3.856 -8.080 1.00 91.00 82 LEU A N 1
ATOM 660 C CA . LEU A 1 82 ? -2.907 -2.931 -7.129 1.00 91.00 82 LEU A CA 1
ATOM 661 C C . LEU A 1 82 ? -4.427 -2.772 -7.320 1.00 91.00 82 LEU A C 1
ATOM 663 O O . LEU A 1 82 ? -5.076 -2.240 -6.426 1.00 91.00 82 LEU A O 1
ATOM 667 N N . GLY A 1 83 ? -5.000 -3.216 -8.442 1.00 89.88 83 GLY A N 1
ATOM 668 C CA . GLY A 1 83 ? -6.444 -3.193 -8.678 1.00 89.88 83 GLY A CA 1
ATOM 669 C C . GLY A 1 83 ? -7.193 -4.196 -7.803 1.00 89.88 83 GLY A C 1
ATOM 670 O O . GLY A 1 83 ? -8.242 -3.865 -7.261 1.00 89.88 83 GLY A O 1
ATOM 671 N N . VAL A 1 84 ? -6.623 -5.384 -7.591 1.00 92.00 84 VAL A N 1
ATOM 672 C CA . VAL A 1 84 ? -7.200 -6.421 -6.709 1.00 92.00 84 VAL A CA 1
ATOM 673 C C . VAL A 1 84 ? -6.782 -6.292 -5.239 1.00 92.00 84 VAL A C 1
ATOM 675 O O . VAL A 1 84 ? -7.255 -7.052 -4.394 1.00 92.00 84 VAL A O 1
ATOM 678 N N . LEU A 1 85 ? -5.894 -5.345 -4.913 1.00 93.94 85 LEU A N 1
ATOM 679 C CA . LEU A 1 8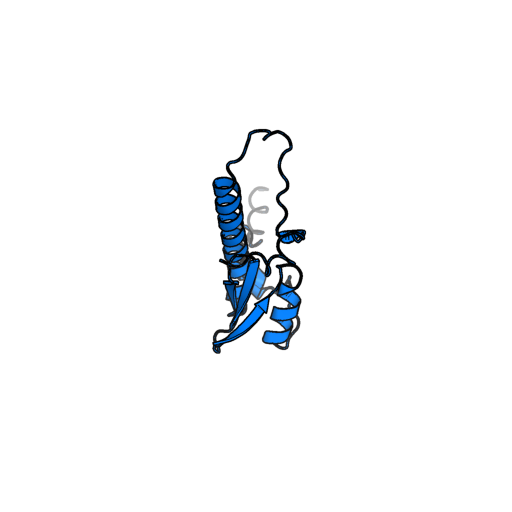5 ? -5.326 -5.188 -3.571 1.00 93.94 85 LEU A CA 1
ATOM 680 C C . LEU A 1 85 ? -6.410 -5.038 -2.499 1.00 93.94 85 LEU A C 1
ATOM 682 O O . LEU A 1 85 ? -6.391 -5.773 -1.516 1.00 93.94 85 LEU A O 1
ATOM 686 N N . TRP A 1 86 ? -7.349 -4.110 -2.684 1.00 92.69 86 TRP A N 1
ATOM 687 C CA . TRP A 1 86 ? -8.339 -3.777 -1.656 1.00 92.69 86 TRP A CA 1
ATOM 688 C C . TRP A 1 86 ? -9.294 -4.931 -1.362 1.00 92.69 86 TRP A C 1
ATOM 690 O O . TRP A 1 86 ? -9.542 -5.225 -0.200 1.00 92.69 86 TRP A O 1
ATOM 700 N N . THR A 1 87 ? -9.708 -5.681 -2.383 1.00 93.94 87 THR A N 1
ATOM 701 C CA . THR A 1 87 ? -10.511 -6.897 -2.201 1.00 93.94 87 THR A CA 1
ATOM 702 C C . THR A 1 87 ? -9.785 -7.938 -1.342 1.00 93.94 87 THR A C 1
ATOM 704 O O . THR A 1 87 ? -10.386 -8.578 -0.480 1.00 93.94 87 THR A O 1
ATOM 707 N N . ILE A 1 88 ? -8.473 -8.109 -1.541 1.00 95.19 88 ILE A N 1
ATOM 708 C CA . ILE A 1 88 ? -7.663 -9.045 -0.744 1.00 95.19 88 ILE A CA 1
ATOM 709 C C . ILE A 1 88 ? -7.488 -8.526 0.687 1.00 95.19 88 ILE A C 1
ATOM 711 O O . ILE A 1 88 ? -7.507 -9.310 1.637 1.00 95.19 88 ILE A O 1
ATOM 715 N N . VAL A 1 89 ? -7.350 -7.212 0.855 1.00 95.12 89 VAL A N 1
ATOM 716 C CA . VAL A 1 89 ? -7.285 -6.579 2.173 1.00 95.12 89 VAL A CA 1
ATOM 717 C C . VAL A 1 89 ? -8.574 -6.830 2.961 1.00 95.12 89 VAL A C 1
ATOM 719 O O . VAL A 1 89 ? -8.502 -7.322 4.086 1.00 95.12 89 VAL A O 1
ATOM 722 N N . GLU A 1 90 ? -9.741 -6.559 2.376 1.00 94.50 90 GLU A N 1
ATOM 723 C CA . GLU A 1 90 ? -11.044 -6.792 3.016 1.00 94.50 90 GLU A CA 1
ATOM 724 C C . GLU A 1 90 ? -11.232 -8.265 3.389 1.00 94.50 90 GLU A C 1
ATOM 726 O O . GLU A 1 90 ? -11.664 -8.577 4.498 1.00 94.50 90 GLU A O 1
ATOM 731 N N . LYS A 1 91 ? -10.808 -9.189 2.516 1.00 93.50 91 LYS A N 1
ATOM 732 C CA . LYS A 1 91 ? -10.800 -10.631 2.803 1.00 93.50 91 LYS A CA 1
ATOM 733 C C . LYS A 1 91 ? -9.938 -10.978 4.026 1.00 93.50 91 LYS A C 1
ATOM 735 O O . LYS A 1 91 ? -10.344 -11.807 4.839 1.00 93.50 91 LYS A O 1
ATOM 740 N N . LEU A 1 92 ? -8.750 -10.384 4.167 1.00 92.19 92 LEU A N 1
ATOM 741 C CA . LEU A 1 92 ? -7.850 -10.650 5.300 1.00 92.19 92 LEU A CA 1
ATOM 742 C C . LEU A 1 92 ? -8.350 -10.052 6.621 1.00 92.19 92 LEU A C 1
ATOM 744 O O . LEU A 1 92 ? -8.143 -10.659 7.681 1.00 92.19 92 LEU A O 1
ATOM 748 N N . LEU A 1 93 ? -8.979 -8.877 6.551 1.00 91.88 93 LEU A N 1
ATOM 749 C CA . LEU A 1 93 ? -9.573 -8.190 7.698 1.00 91.88 93 LEU A CA 1
ATOM 750 C C . LEU A 1 93 ? -10.907 -8.823 8.120 1.00 91.88 93 LEU A C 1
ATOM 752 O O . LEU A 1 93 ? -11.228 -8.823 9.305 1.00 91.88 93 LEU A O 1
ATOM 756 N N . GLY A 1 94 ? -11.649 -9.407 7.175 1.00 92.38 94 GLY A N 1
ATOM 757 C CA . GLY A 1 94 ? -12.991 -9.950 7.397 1.00 92.38 94 GLY A CA 1
ATOM 758 C C . GLY A 1 94 ? -14.076 -8.874 7.490 1.00 92.38 94 GLY A C 1
ATOM 759 O O . GLY A 1 94 ? -15.212 -9.183 7.839 1.00 92.38 94 GLY A O 1
ATOM 760 N N . THR A 1 95 ? -13.735 -7.622 7.188 1.00 89.88 95 THR A N 1
ATOM 761 C CA . THR A 1 95 ? -14.627 -6.462 7.240 1.00 89.88 95 THR A CA 1
ATOM 762 C C . THR A 1 95 ? -14.394 -5.575 6.019 1.00 89.88 95 THR A C 1
ATOM 764 O O . THR A 1 95 ? -13.241 -5.457 5.586 1.00 89.88 95 THR A O 1
ATOM 767 N N . PRO A 1 96 ? -15.445 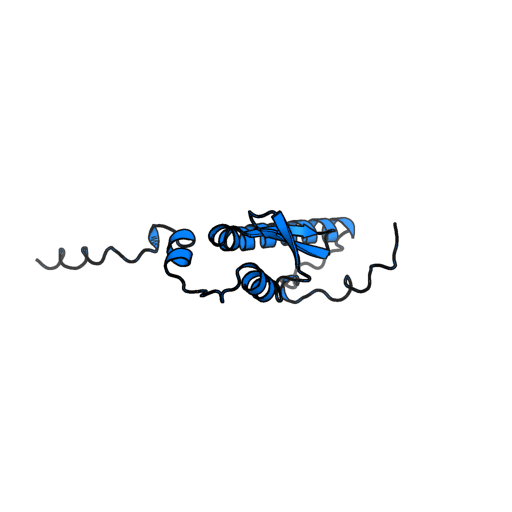-4.931 5.478 1.00 91.44 96 PRO A N 1
ATOM 768 C CA . PRO A 1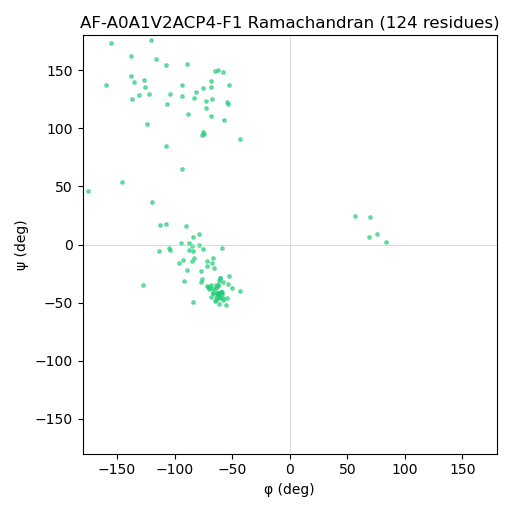 96 ? -15.287 -3.955 4.405 1.00 91.44 96 PRO A CA 1
ATOM 769 C C . PRO A 1 96 ? -14.454 -2.763 4.884 1.00 91.44 96 PRO A C 1
ATOM 771 O O . PRO A 1 96 ? -14.473 -2.423 6.072 1.00 91.44 96 PRO A O 1
ATOM 774 N N . ILE A 1 97 ? -13.725 -2.135 3.965 1.00 91.00 97 ILE A N 1
ATOM 775 C CA . ILE A 1 97 ? -12.961 -0.924 4.266 1.00 91.00 97 ILE A CA 1
ATOM 776 C C . ILE A 1 97 ? -13.797 0.302 3.928 1.00 91.00 97 ILE A C 1
ATOM 778 O O . ILE A 1 97 ? -14.249 0.462 2.797 1.00 91.00 97 ILE A O 1
ATOM 782 N N . ASP A 1 98 ? -13.920 1.209 4.895 1.00 89.38 98 ASP A N 1
ATOM 783 C CA . ASP A 1 98 ? -14.407 2.558 4.643 1.00 89.38 98 ASP A CA 1
ATOM 784 C C . ASP A 1 98 ? -13.229 3.479 4.258 1.00 89.38 98 ASP A C 1
ATOM 786 O O . ASP A 1 98 ? -12.358 3.746 5.094 1.00 89.38 98 ASP A O 1
ATOM 790 N N . PRO A 1 99 ? -13.158 3.972 3.006 1.00 84.75 99 PRO A N 1
ATOM 791 C CA . PRO A 1 99 ? -12.111 4.900 2.582 1.00 84.75 99 PRO A CA 1
ATOM 792 C C . PRO A 1 99 ? -12.204 6.275 3.261 1.00 84.75 99 PRO A C 1
ATOM 794 O O . PRO A 1 99 ? -11.235 7.034 3.209 1.00 84.75 99 PRO A O 1
ATOM 797 N N . LEU A 1 100 ? -13.346 6.603 3.873 1.00 88.19 100 LEU A N 1
ATOM 798 C CA . LEU A 1 100 ? -13.596 7.852 4.591 1.00 88.19 100 LEU A CA 1
ATOM 799 C C . LEU A 1 100 ? -13.638 7.653 6.112 1.00 88.19 100 LEU A C 1
ATOM 801 O O . LEU A 1 100 ? -14.112 8.537 6.824 1.00 88.19 100 LEU A O 1
ATOM 805 N N . ASP A 1 101 ? -13.109 6.530 6.619 1.00 88.31 101 ASP A N 1
ATOM 806 C CA . ASP A 1 101 ? -13.009 6.284 8.059 1.00 88.31 101 ASP A CA 1
ATOM 807 C C . ASP A 1 101 ? -12.284 7.466 8.742 1.00 88.31 101 ASP A C 1
ATOM 809 O O . ASP A 1 101 ? -11.120 7.745 8.420 1.00 88.31 101 ASP A O 1
ATOM 813 N N . PRO A 1 102 ? -12.916 8.157 9.712 1.00 86.19 102 PRO A N 1
ATOM 814 C CA . PRO A 1 102 ? -12.295 9.263 10.435 1.00 86.19 102 PRO A CA 1
ATOM 815 C C . PRO A 1 102 ? -10.944 8.894 11.055 1.00 86.19 102 PRO A C 1
ATOM 817 O O . PRO A 1 102 ? -10.029 9.720 11.100 1.00 86.19 102 PRO A O 1
ATOM 820 N N . LYS A 1 103 ? -10.777 7.643 11.504 1.00 85.88 103 LYS A N 1
ATOM 821 C CA . LYS A 1 103 ? -9.505 7.157 12.045 1.00 85.88 103 LYS A CA 1
ATOM 822 C C . LYS A 1 103 ? -8.426 7.102 10.966 1.00 85.88 103 LYS A C 1
ATOM 824 O O . LYS A 1 103 ? -7.294 7.506 11.221 1.00 85.88 103 LYS A O 1
ATOM 829 N N . LEU A 1 104 ? -8.779 6.640 9.766 1.00 88.56 104 LEU A N 1
ATOM 830 C CA . LEU A 1 104 ? -7.879 6.637 8.617 1.00 88.56 104 LEU A CA 1
ATOM 831 C C . LEU A 1 104 ? -7.505 8.068 8.210 1.00 88.56 104 LEU A C 1
ATOM 833 O O . LEU A 1 104 ? -6.330 8.358 7.983 1.00 88.56 104 LEU A O 1
ATOM 837 N N . MET A 1 105 ? -8.486 8.970 8.146 1.00 88.50 105 MET A N 1
AT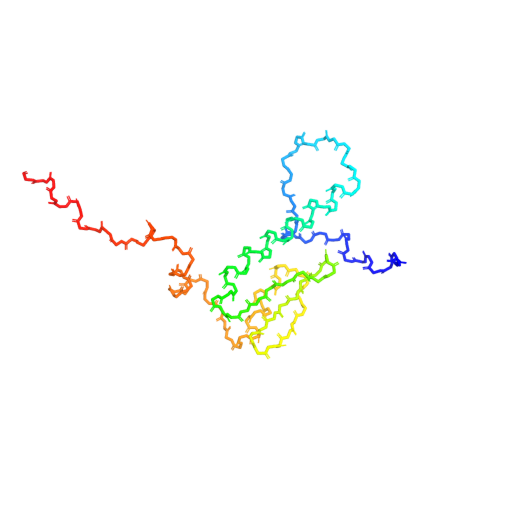OM 838 C CA . MET A 1 105 ? -8.260 10.368 7.775 1.00 88.50 105 MET A CA 1
ATOM 839 C C . MET A 1 105 ? -7.323 11.079 8.756 1.00 88.50 105 MET A C 1
ATOM 841 O O . MET A 1 105 ? -6.415 11.783 8.319 1.00 88.50 105 MET A O 1
ATOM 845 N N . ASN A 1 106 ? -7.482 10.853 10.062 1.00 87.00 106 ASN A N 1
ATOM 846 C CA . ASN A 1 106 ? -6.626 11.457 11.087 1.00 87.00 106 ASN A CA 1
ATOM 847 C C . ASN A 1 106 ? -5.152 11.035 10.979 1.00 87.00 106 ASN A C 1
ATOM 849 O O . ASN A 1 106 ? -4.270 11.850 11.242 1.00 87.00 106 ASN A O 1
ATOM 853 N N . GLU A 1 107 ? -4.888 9.792 10.570 1.00 86.81 107 GLU A N 1
ATOM 854 C CA . GLU A 1 107 ? -3.531 9.264 10.368 1.00 86.81 107 GLU A CA 1
ATOM 855 C C . GLU A 1 107 ? -2.884 9.762 9.063 1.00 86.81 107 GLU A C 1
ATOM 857 O O . GLU A 1 107 ? -1.665 9.923 8.983 1.00 86.81 107 GLU A O 1
ATOM 862 N N . LEU A 1 108 ? -3.679 9.995 8.013 1.00 86.31 108 LEU A N 1
ATOM 863 C CA . LEU A 1 108 ? -3.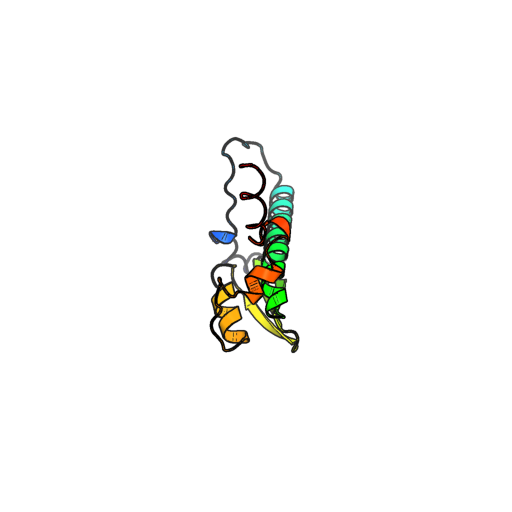165 10.371 6.691 1.00 86.31 108 LEU A CA 1
ATOM 864 C C . LEU A 1 108 ? -3.063 11.882 6.468 1.00 86.31 108 LEU A C 1
ATOM 866 O O . LEU A 1 108 ? -2.210 12.321 5.688 1.00 86.31 108 LEU A O 1
ATOM 870 N N . LEU A 1 109 ? -3.944 12.671 7.086 1.00 83.25 109 LEU A N 1
ATOM 871 C CA . LEU A 1 109 ? -4.002 14.110 6.866 1.00 83.25 109 LEU A CA 1
ATOM 872 C C . LEU A 1 109 ? -2.942 14.838 7.703 1.00 83.25 109 LEU A C 1
ATOM 874 O O . LEU A 1 109 ? -2.847 14.620 8.914 1.00 83.25 109 LEU A O 1
ATOM 878 N N . PRO A 1 110 ? -2.159 15.745 7.088 1.00 73.06 110 PRO A N 1
ATOM 879 C CA . PRO A 1 110 ? -1.259 16.599 7.841 1.00 73.06 110 PRO A CA 1
ATOM 880 C C . PRO A 1 110 ? -2.056 17.535 8.758 1.00 73.06 110 PRO A C 1
ATOM 882 O O . PRO A 1 110 ? -3.164 17.960 8.417 1.00 73.06 110 PRO A O 1
ATOM 885 N N . GLU A 1 111 ? -1.449 17.880 9.897 1.00 65.62 111 GLU A N 1
ATOM 886 C CA . GLU A 1 111 ? -1.992 18.743 10.961 1.00 65.62 111 GLU A CA 1
ATOM 887 C C . GLU A 1 111 ? -2.711 19.991 10.415 1.00 65.62 111 GLU A C 1
ATOM 889 O O . GLU A 1 111 ? -3.796 20.337 10.865 1.00 65.62 111 GLU A O 1
ATOM 894 N N . SER A 1 112 ? -2.149 20.606 9.368 1.00 66.56 112 SER A N 1
ATOM 895 C CA . SER A 1 112 ? -2.635 21.836 8.727 1.00 66.56 112 SER A CA 1
ATOM 896 C C . SER A 1 112 ? -3.982 21.718 8.005 1.00 66.56 112 SER A C 1
ATOM 898 O O . SER A 1 112 ? -4.528 22.725 7.573 1.00 66.56 112 SER A O 1
ATOM 900 N N . THR A 1 113 ? -4.489 20.501 7.802 1.00 63.56 113 THR A N 1
ATOM 901 C CA . THR A 1 113 ? -5.750 20.227 7.084 1.00 63.56 113 THR A CA 1
ATOM 902 C C . THR A 1 113 ? -6.891 19.858 8.023 1.00 63.56 113 THR A C 1
ATOM 904 O O . THR A 1 113 ? -8.010 19.643 7.561 1.00 63.56 113 THR A O 1
ATOM 907 N N . ARG A 1 114 ? -6.631 19.765 9.335 1.00 60.91 114 ARG A N 1
ATOM 908 C CA . ARG A 1 114 ? -7.688 19.554 10.323 1.00 60.91 114 ARG A CA 1
ATOM 909 C C . ARG A 1 114 ? -8.398 20.885 10.500 1.00 60.91 114 ARG A C 1
ATOM 911 O O . ARG A 1 114 ? -7.921 21.759 11.212 1.00 60.91 114 ARG A O 1
ATOM 918 N N . ILE A 1 115 ? -9.479 21.063 9.746 1.00 56.06 115 ILE A N 1
ATOM 919 C CA . ILE A 1 115 ? -10.344 22.237 9.834 1.00 56.06 115 ILE A CA 1
ATOM 920 C C . ILE A 1 115 ? -10.821 22.321 11.286 1.00 56.06 115 ILE A C 1
ATOM 922 O O . ILE A 1 115 ? -11.572 21.477 11.766 1.00 56.06 115 ILE A O 1
ATOM 926 N N . GLY A 1 116 ? -10.253 23.295 11.983 1.00 51.59 116 GLY A N 1
ATOM 927 C CA . GLY A 1 116 ? -10.333 23.500 13.421 1.00 51.59 116 GLY A CA 1
ATOM 928 C C . GLY A 1 116 ? -9.623 24.804 13.779 1.00 51.59 116 GLY A C 1
ATOM 929 O O . GLY A 1 116 ? -8.788 24.838 14.672 1.00 51.59 116 GLY A O 1
ATOM 930 N N . GLU A 1 117 ? -9.900 25.863 13.018 1.00 48.53 117 GLU A N 1
ATOM 931 C CA . GLU A 1 117 ? -9.554 27.244 13.370 1.00 48.53 117 GLU A CA 1
ATOM 932 C C . GLU A 1 117 ? -10.673 28.170 12.843 1.00 48.53 117 GLU A C 1
ATOM 934 O O . GLU A 1 117 ? -10.446 29.098 12.073 1.00 48.53 117 GLU A O 1
ATOM 939 N N . GLU A 1 118 ? -11.925 27.881 13.219 1.00 49.50 118 GLU A N 1
ATOM 940 C CA . GLU A 1 118 ? -13.071 28.772 12.954 1.00 49.50 118 GLU A CA 1
ATOM 941 C C . GLU A 1 118 ? -13.095 30.007 13.888 1.00 49.50 118 GLU A C 1
ATOM 943 O O . GLU A 1 118 ? -13.857 30.938 13.659 1.00 49.50 118 GLU A O 1
ATOM 948 N N . ASP A 1 119 ? -12.182 30.116 14.861 1.00 51.50 119 ASP A N 1
ATOM 949 C CA . ASP A 1 119 ? -12.196 31.175 15.891 1.00 51.50 119 ASP A CA 1
ATOM 950 C C . ASP A 1 119 ? -11.424 32.471 15.545 1.00 51.50 119 ASP A C 1
ATOM 952 O O . ASP A 1 119 ? -11.114 33.276 16.431 1.00 51.50 119 ASP A O 1
ATOM 956 N N . LYS A 1 120 ? -11.069 32.714 14.274 1.00 48.34 120 LYS A N 1
ATOM 957 C CA . LYS A 1 120 ? -10.244 33.887 13.893 1.00 48.34 120 LYS A CA 1
ATOM 958 C C . LYS A 1 120 ? -10.909 34.953 13.027 1.00 48.34 120 LYS A C 1
ATOM 960 O O . LYS A 1 120 ? -10.298 36.005 12.841 1.00 48.34 120 LYS A O 1
ATOM 965 N N . TRP A 1 121 ? -12.137 34.753 12.555 1.00 48.78 121 TRP A N 1
ATOM 966 C CA . TRP A 1 121 ? -12.794 35.737 11.681 1.00 48.78 121 TRP A CA 1
ATOM 967 C C . TRP A 1 121 ? -13.604 36.809 12.434 1.00 48.78 121 TRP A C 1
ATOM 969 O O . TRP A 1 121 ? -13.739 37.913 11.922 1.00 48.78 121 TRP A O 1
ATOM 979 N N . GLU A 1 122 ? -14.040 36.573 13.678 1.00 50.34 122 GLU A N 1
ATOM 980 C CA . GLU A 1 122 ? -14.881 37.539 14.423 1.00 50.34 122 GLU A CA 1
ATOM 981 C C . GLU A 1 122 ? -14.118 38.665 15.153 1.00 50.34 122 GLU A C 1
ATOM 983 O O . GLU A 1 122 ? -14.733 39.571 15.715 1.00 50.34 122 GLU A O 1
ATOM 988 N N . LYS A 1 123 ? -12.778 38.660 15.173 1.00 51.44 123 LYS A N 1
ATOM 989 C CA . LYS A 1 123 ? -11.995 39.644 15.958 1.00 51.44 123 LYS A CA 1
ATOM 990 C C . LYS A 1 123 ? -11.523 40.886 15.197 1.00 51.44 123 LYS A C 1
ATOM 992 O O . LYS A 1 123 ? -10.883 41.730 15.813 1.00 51.44 123 LYS A O 1
ATOM 997 N N . ASN A 1 124 ? -11.851 41.028 13.913 1.00 50.88 124 ASN A N 1
ATOM 998 C CA . ASN A 1 124 ? -11.423 42.169 13.088 1.00 50.88 124 ASN A CA 1
ATOM 999 C C . ASN A 1 124 ? -12.563 43.110 12.656 1.00 50.88 124 ASN A C 1
ATOM 1001 O O . ASN A 1 124 ? -12.367 43.911 11.747 1.00 50.88 124 ASN A O 1
ATOM 1005 N N . GLU A 1 125 ? -13.730 43.048 13.303 1.00 52.53 125 GLU A N 1
ATOM 1006 C CA . GLU A 1 125 ? -14.874 43.918 12.979 1.00 52.53 125 GLU A CA 1
ATOM 1007 C C . GLU A 1 125 ? -15.317 44.811 14.158 1.00 52.53 125 GLU A C 1
ATOM 1009 O O . GLU A 1 125 ? -16.504 45.068 14.358 1.00 52.53 125 GLU A O 1
ATOM 1014 N N . LYS A 1 126 ? -14.358 45.299 14.960 1.00 45.44 126 LYS A N 1
ATOM 1015 C CA . LYS A 1 126 ? -14.585 46.375 15.939 1.00 45.44 126 LYS A CA 1
ATOM 1016 C C . LYS A 1 126 ? -13.497 47.433 15.888 1.00 45.44 126 LYS A C 1
ATOM 1018 O O . LYS A 1 126 ? -12.311 47.042 15.828 1.00 45.44 126 LYS A O 1
#

Mean predicted aligned error: 11.19 Å

Organism: NCBI:txid1714355